Protein AF-A0A1Y5T5H8-F1 (afdb_monomer_lite)

Secondary structure (DSSP, 8-state):
---------PPPP-SHHHHHHHHHHHHHHHHHHHHTSEEEEE-HHHHTSTT-TT--HHHHHHHHHHHHHHHHHHHHHTT---HHHHHHHHHHHHHHHHHHHHHHHHHHHHHHHH-HHHHHHHHHTT-EEEEETTEEEETTTS-HHHHHHHHH--

Sequence (154 aa):
MGYNADNRTGSGPDRDGESGGDDVLYARLKAAIENGDASLTFRAGPLMTPGSPVFAWADAALMAAVAIGLALAPAALGRAYDDATLIGLALVLFVWSRWLWRRARIRATAAALGGLAAFVALWRRGGIGLRCGTATSLAPFQDWRHFVRQQLLP

Organism: NCBI:txid745714

Radius of gyration: 24.35 Å; chains: 1; bounding box: 91×31×61 Å

Foldseek 3Di:
DDDDPPDPPDDDDDPPVVVVLLQVLLVLVLVCCVVVQKDKDFDPVLLQDPPHQLHDVVLVVVVVVVVVVVVCVCVVVDPPPDVVVVVVVVVVVVVSVVVSVVSSVVSLVCQCNVGSVSVVVCQQSQGIWMDGPPDIGTGDVDDVSVVSCVRRP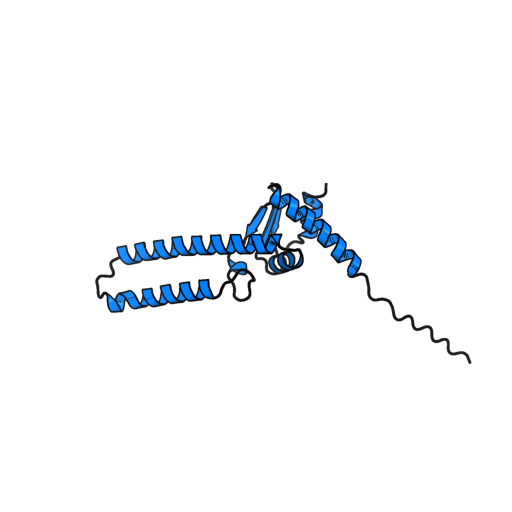D

Structure (mmCIF, N/CA/C/O backbone):
da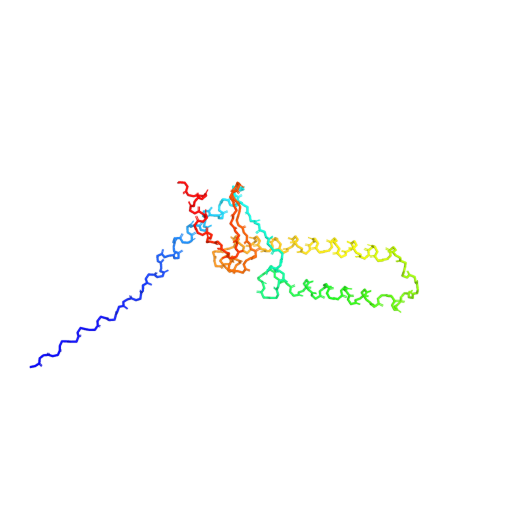ta_AF-A0A1Y5T5H8-F1
#
_entry.id   AF-A0A1Y5T5H8-F1
#
loop_
_atom_site.group_PDB
_atom_site.id
_atom_site.type_symbol
_atom_site.label_atom_id
_atom_site.label_alt_id
_atom_site.label_comp_id
_atom_site.label_asym_id
_atom_site.label_entity_id
_atom_site.label_seq_id
_atom_site.pdbx_PDB_ins_code
_atom_site.Cartn_x
_atom_site.Cartn_y
_atom_site.Cartn_z
_atom_site.occupancy
_atom_site.B_iso_or_equiv
_atom_site.auth_seq_id
_atom_site.auth_comp_id
_atom_site.auth_asym_id
_atom_site.auth_atom_id
_atom_site.pdbx_PDB_model_num
ATOM 1 N N . MET A 1 1 ? -64.792 -21.433 17.560 1.00 47.09 1 MET A N 1
ATOM 2 C CA . MET A 1 1 ? -63.454 -21.851 17.091 1.00 47.09 1 MET A CA 1
ATOM 3 C C . MET A 1 1 ? -62.661 -20.592 16.797 1.00 47.09 1 MET A C 1
ATOM 5 O O . MET A 1 1 ? -62.928 -19.942 15.798 1.00 47.09 1 MET A O 1
ATOM 9 N N . GLY A 1 2 ? -61.808 -20.178 17.734 1.00 45.69 2 GLY A N 1
ATOM 10 C CA . GLY A 1 2 ? -60.965 -18.993 17.589 1.00 45.69 2 GLY A CA 1
ATOM 11 C C . GLY A 1 2 ? -59.641 -19.373 16.937 1.00 45.69 2 GLY A C 1
ATOM 12 O O . GLY A 1 2 ? -58.972 -20.284 17.417 1.00 45.69 2 GLY A O 1
ATOM 13 N N . TYR A 1 3 ? -59.282 -18.686 15.856 1.00 39.91 3 TYR A N 1
ATOM 14 C CA . TYR A 1 3 ? -57.937 -18.727 15.295 1.00 39.91 3 TYR A CA 1
ATOM 15 C C . TYR A 1 3 ? -57.206 -17.466 15.746 1.00 39.91 3 TYR A C 1
ATOM 17 O O . TYR A 1 3 ? -57.482 -16.364 15.280 1.00 39.91 3 TYR A O 1
ATOM 25 N N . ASN A 1 4 ? -56.321 -17.658 16.719 1.00 53.41 4 ASN A N 1
ATOM 26 C CA . ASN A 1 4 ? -55.386 -16.661 17.204 1.00 53.41 4 ASN A CA 1
ATOM 27 C C . ASN A 1 4 ? -54.211 -16.619 16.214 1.00 53.41 4 ASN A C 1
ATOM 29 O O . ASN A 1 4 ? -53.495 -17.610 16.076 1.00 53.41 4 ASN A O 1
ATOM 33 N N . ALA A 1 5 ? -54.053 -15.516 15.483 1.00 50.69 5 ALA A N 1
ATOM 34 C CA . ALA A 1 5 ? -52.944 -15.302 14.558 1.00 50.69 5 ALA A CA 1
ATOM 35 C C . ALA A 1 5 ? -51.933 -14.338 15.190 1.00 50.69 5 ALA A C 1
ATOM 37 O O . ALA A 1 5 ? -51.779 -13.199 14.762 1.00 50.69 5 ALA A O 1
ATOM 38 N N . ASP A 1 6 ? -51.241 -14.820 16.221 1.00 56.59 6 ASP A N 1
ATOM 39 C CA . ASP A 1 6 ? -49.961 -14.259 16.635 1.00 56.59 6 ASP A CA 1
ATOM 40 C C . ASP A 1 6 ? -48.914 -14.710 15.616 1.00 56.59 6 ASP A C 1
ATOM 42 O O . ASP A 1 6 ? -48.431 -15.841 15.666 1.00 56.59 6 ASP A O 1
ATOM 46 N N . ASN A 1 7 ? -48.551 -13.833 14.681 1.00 49.03 7 ASN A N 1
ATOM 47 C CA . ASN A 1 7 ? -47.346 -14.027 13.886 1.00 49.03 7 ASN A CA 1
ATOM 48 C C . ASN A 1 7 ? -46.404 -12.850 14.126 1.00 49.03 7 ASN A C 1
ATOM 50 O O . ASN A 1 7 ? -46.437 -11.823 13.451 1.00 49.03 7 ASN A O 1
ATOM 54 N N . ARG A 1 8 ? -45.571 -13.028 15.156 1.00 49.19 8 ARG A N 1
ATOM 55 C CA . ARG A 1 8 ? -44.373 -12.236 15.421 1.00 49.19 8 ARG A CA 1
ATOM 56 C C . ARG A 1 8 ? -43.425 -12.391 14.234 1.00 49.19 8 ARG A C 1
ATOM 58 O O . ARG A 1 8 ? -42.608 -13.307 14.200 1.00 49.19 8 ARG A O 1
ATOM 65 N N . THR A 1 9 ? -43.494 -11.485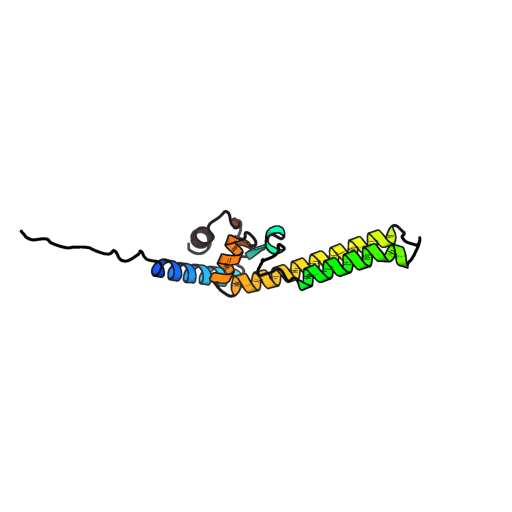 13.269 1.00 49.78 9 THR A N 1
ATOM 66 C CA . THR A 1 9 ? -42.355 -11.229 12.386 1.00 49.78 9 THR A CA 1
ATOM 67 C C . THR A 1 9 ? -41.284 -10.550 13.222 1.00 49.78 9 THR A C 1
ATOM 69 O O . THR A 1 9 ? -41.384 -9.369 13.549 1.00 49.78 9 THR A O 1
ATOM 72 N N . GLY A 1 10 ? -40.308 -11.355 13.638 1.00 40.06 10 GLY A N 1
ATOM 73 C CA . GLY A 1 10 ? -39.137 -10.916 14.370 1.00 40.06 10 GLY A CA 1
ATOM 74 C C . GLY A 1 10 ? -38.413 -9.795 13.635 1.00 40.06 10 GLY A C 1
ATOM 75 O O . GLY A 1 10 ? -38.080 -9.913 12.455 1.00 40.06 10 GLY A O 1
ATOM 76 N N . SER A 1 11 ? -38.165 -8.719 14.375 1.00 44.00 11 SER A N 1
ATOM 77 C CA . SER A 1 11 ? -37.129 -7.741 14.086 1.00 44.00 11 SER A CA 1
ATOM 78 C C . SER A 1 11 ? -35.823 -8.477 13.789 1.00 44.00 11 SER A C 1
ATOM 80 O O . SER A 1 11 ? -35.345 -9.263 14.610 1.00 44.00 11 SER A O 1
ATOM 82 N N . GLY A 1 12 ? -35.271 -8.252 12.597 1.00 41.19 12 GLY A N 1
ATOM 83 C CA . GLY A 1 12 ? -33.927 -8.706 12.257 1.00 41.19 12 GLY A CA 1
ATOM 84 C C . GLY A 1 12 ? -32.908 -8.152 13.264 1.00 41.19 12 GLY A C 1
ATOM 85 O O . GLY A 1 12 ? -33.100 -7.045 13.768 1.00 41.19 12 GLY A O 1
ATOM 86 N N . PRO A 1 13 ? -31.856 -8.916 13.591 1.00 45.72 13 PRO A N 1
ATOM 87 C CA . PRO A 1 13 ? -30.953 -8.582 14.682 1.00 45.72 13 PRO A CA 1
ATOM 88 C C . PRO A 1 13 ? -30.046 -7.396 14.328 1.00 45.72 13 PRO A C 1
ATOM 90 O O . PRO A 1 13 ? -29.464 -7.357 13.242 1.00 45.72 13 PRO A O 1
ATOM 93 N N . ASP A 1 14 ? -29.944 -6.461 15.275 1.00 48.41 14 ASP A N 1
ATOM 94 C CA . ASP A 1 14 ? -28.794 -5.607 15.609 1.00 48.41 14 ASP A CA 1
ATOM 95 C C . ASP A 1 14 ? -27.626 -5.585 14.603 1.00 48.41 14 ASP A C 1
ATOM 97 O O . ASP A 1 14 ? -26.605 -6.240 14.799 1.00 48.41 14 ASP A O 1
ATOM 101 N N . ARG A 1 15 ? -27.718 -4.770 13.546 1.00 51.22 15 ARG A N 1
ATOM 102 C CA . ARG A 1 15 ? -26.532 -4.343 12.768 1.0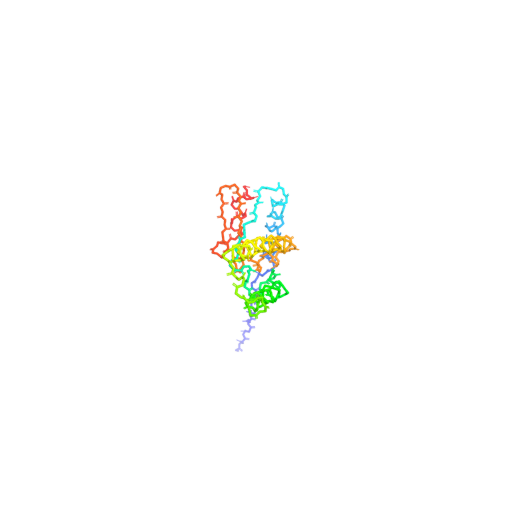0 51.22 15 ARG A CA 1
ATOM 103 C C . ARG A 1 15 ? -26.025 -2.955 13.153 1.00 51.22 15 ARG A C 1
ATOM 105 O O . ARG A 1 15 ? -24.882 -2.615 12.855 1.00 51.22 15 ARG A O 1
ATOM 112 N N . ASP A 1 16 ? -26.839 -2.190 13.870 1.00 49.00 16 ASP A N 1
ATOM 113 C CA . ASP A 1 16 ? -26.555 -0.785 14.157 1.00 49.00 16 ASP A CA 1
ATOM 114 C C . ASP A 1 16 ? -25.668 -0.627 15.407 1.00 49.00 16 ASP A C 1
ATOM 116 O O . ASP A 1 16 ? -24.844 0.285 15.479 1.00 49.00 16 ASP A O 1
ATOM 120 N N . GLY A 1 17 ? -25.745 -1.569 16.358 1.00 51.56 17 GLY A N 1
ATOM 121 C CA . GLY A 1 17 ? -24.898 -1.587 17.558 1.00 51.56 17 GLY A CA 1
ATOM 122 C C . GLY A 1 17 ? -23.439 -1.994 17.304 1.00 51.56 17 GLY A C 1
ATOM 123 O O . GLY A 1 17 ? -22.538 -1.541 18.010 1.00 51.56 17 GLY A O 1
ATOM 124 N N . GLU A 1 18 ? -23.179 -2.810 16.278 1.00 58.16 18 GLU A N 1
ATOM 125 C CA . GLU A 1 18 ? -21.830 -3.300 15.955 1.00 58.16 18 GLU A CA 1
ATOM 126 C C . GLU A 1 18 ? -21.025 -2.261 15.153 1.00 58.16 18 GLU A C 1
ATOM 128 O O . GLU A 1 18 ? -19.838 -2.060 15.413 1.00 58.16 18 GLU A O 1
ATOM 133 N N . SER A 1 19 ? -21.688 -1.520 14.253 1.00 62.03 19 SER A N 1
ATOM 134 C CA . SER A 1 19 ? -21.049 -0.454 13.466 1.00 62.03 19 SER A CA 1
ATOM 135 C C . SER A 1 19 ? -20.546 0.692 14.349 1.00 62.03 19 SER A C 1
ATOM 137 O O . SER A 1 19 ? -19.410 1.130 14.189 1.00 62.03 19 SER A O 1
ATOM 139 N N . GLY A 1 20 ? -21.339 1.128 15.336 1.00 73.56 20 GLY A N 1
ATOM 140 C CA . GLY A 1 20 ? -20.923 2.191 16.259 1.00 73.56 20 GLY A CA 1
ATOM 141 C C . GLY A 1 20 ? -19.729 1.796 17.138 1.00 73.56 20 GLY A C 1
ATOM 142 O O . GLY A 1 20 ? -18.856 2.619 17.416 1.00 73.56 20 GLY A O 1
ATOM 143 N N . GLY A 1 21 ? -19.646 0.524 17.540 1.00 82.19 21 GLY A N 1
ATOM 144 C CA . GLY A 1 21 ? -18.491 -0.008 18.268 1.00 82.19 21 GLY A CA 1
ATOM 145 C C . GLY A 1 21 ? -17.229 -0.065 17.406 1.00 82.19 21 GLY A C 1
ATOM 146 O O . GLY A 1 21 ? -16.143 0.296 17.866 1.00 82.19 21 GLY A O 1
ATOM 147 N N . ASP A 1 22 ? -17.371 -0.467 16.145 1.00 85.50 22 ASP A N 1
ATOM 148 C CA . ASP A 1 22 ? -16.266 -0.529 15.188 1.00 85.50 22 ASP A CA 1
ATOM 149 C C . ASP A 1 22 ? -15.718 0.850 14.828 1.00 85.50 22 ASP A C 1
ATOM 151 O O . ASP A 1 22 ? -14.501 1.006 14.717 1.00 85.50 22 ASP A O 1
ATOM 155 N N . ASP A 1 23 ? -16.584 1.856 14.708 1.00 86.19 23 ASP A N 1
ATOM 156 C CA . ASP A 1 23 ? -16.177 3.239 14.460 1.00 86.19 23 ASP A CA 1
ATOM 157 C C . ASP A 1 23 ? -15.321 3.786 15.610 1.00 86.19 23 ASP A C 1
ATOM 159 O O . ASP A 1 23 ? -14.293 4.425 15.372 1.00 86.19 23 ASP A O 1
ATOM 163 N N . VAL A 1 24 ? -15.673 3.474 16.864 1.00 87.69 24 VAL A N 1
ATOM 164 C CA . VAL A 1 24 ? -14.876 3.864 18.041 1.00 87.69 24 VAL A CA 1
ATOM 165 C C . VAL A 1 24 ? -13.537 3.127 18.074 1.00 87.69 24 VAL A C 1
ATOM 167 O O . VAL A 1 24 ? -12.500 3.747 18.326 1.00 87.69 24 VAL A O 1
ATOM 170 N N . LEU A 1 25 ? -13.523 1.815 17.808 1.00 88.88 25 LEU A N 1
ATOM 171 C CA . LEU A 1 25 ? -12.282 1.032 17.741 1.00 88.88 25 LEU A CA 1
ATOM 172 C C . LEU A 1 25 ? -11.360 1.553 16.635 1.00 88.88 25 LEU A C 1
ATOM 174 O O . LEU A 1 25 ? -10.156 1.698 16.848 1.00 88.88 25 LEU A O 1
ATOM 178 N N . TYR A 1 26 ? -11.922 1.878 15.474 1.00 89.94 26 TYR A N 1
ATOM 179 C CA . TYR A 1 26 ? -11.183 2.446 14.357 1.00 89.94 26 TYR A CA 1
ATOM 180 C C . TYR A 1 26 ? -10.667 3.854 14.658 1.00 89.94 26 TYR A C 1
ATOM 182 O O . TYR A 1 26 ? -9.509 4.139 14.364 1.00 89.94 26 TYR A O 1
ATOM 190 N N . ALA A 1 27 ? -11.460 4.718 15.295 1.00 88.69 27 ALA A N 1
ATOM 191 C CA . ALA A 1 27 ? -11.009 6.046 15.706 1.00 88.69 27 ALA A CA 1
ATOM 192 C C . ALA A 1 27 ? -9.817 5.966 16.675 1.00 88.69 27 ALA A C 1
ATOM 194 O O . ALA A 1 27 ? -8.840 6.698 16.516 1.00 88.69 27 ALA A O 1
ATOM 195 N N . ARG A 1 28 ? -9.850 5.028 17.632 1.00 86.19 28 ARG A N 1
ATOM 196 C CA . ARG A 1 28 ? -8.727 4.780 18.553 1.00 86.19 28 ARG A CA 1
ATOM 197 C C . ARG A 1 28 ? -7.499 4.236 17.839 1.00 86.19 28 ARG A C 1
ATOM 199 O O . ARG A 1 28 ? -6.394 4.707 18.080 1.00 86.19 28 ARG A O 1
ATOM 206 N N . LEU A 1 29 ? -7.689 3.273 16.941 1.00 88.88 29 LEU A N 1
ATOM 207 C CA . LEU A 1 29 ? -6.613 2.738 16.113 1.00 88.88 29 LEU A CA 1
ATOM 208 C C . LEU A 1 29 ? -5.960 3.833 15.266 1.00 88.88 29 LEU A C 1
ATOM 210 O O . LEU A 1 29 ? -4.737 3.914 15.197 1.00 88.88 29 LEU A O 1
ATOM 214 N N . LYS A 1 30 ? -6.773 4.688 14.643 1.00 90.06 30 LYS A N 1
ATOM 215 C CA . LYS A 1 30 ? -6.314 5.827 13.854 1.00 90.06 30 LYS A CA 1
ATOM 216 C C . LYS A 1 30 ? -5.477 6.780 14.703 1.00 90.06 30 LYS A C 1
ATOM 218 O O . LYS A 1 30 ? -4.355 7.080 14.311 1.00 90.06 30 LYS A O 1
ATOM 223 N N . ALA A 1 31 ? -5.973 7.174 15.876 1.00 87.31 31 ALA A N 1
ATOM 224 C CA . ALA A 1 31 ? -5.232 8.027 16.801 1.00 87.31 31 ALA A CA 1
ATOM 225 C C . ALA A 1 31 ? -3.904 7.383 17.240 1.00 87.31 31 ALA A C 1
ATOM 227 O O . ALA A 1 31 ? -2.871 8.043 17.228 1.00 87.31 31 ALA A O 1
ATOM 228 N N . ALA A 1 32 ? -3.895 6.080 17.543 1.00 85.81 32 ALA A N 1
ATOM 229 C CA . ALA A 1 32 ? -2.674 5.351 17.893 1.00 85.81 32 ALA A CA 1
ATOM 230 C C . ALA A 1 32 ? -1.657 5.302 16.738 1.00 85.81 32 ALA A C 1
ATOM 232 O O . ALA A 1 32 ? -0.452 5.357 16.970 1.00 85.81 32 ALA A O 1
ATOM 233 N N . ILE A 1 33 ? -2.116 5.215 15.485 1.00 87.94 33 ILE A N 1
ATOM 234 C CA . ILE A 1 33 ? -1.233 5.269 14.311 1.00 87.94 33 ILE A CA 1
ATOM 235 C C . ILE A 1 33 ? -0.678 6.682 14.103 1.00 87.94 33 ILE A C 1
ATOM 237 O O . ILE A 1 33 ? 0.502 6.834 13.792 1.00 87.94 33 ILE A O 1
ATOM 241 N N . GLU A 1 34 ? -1.507 7.710 14.278 1.00 87.25 34 GLU A N 1
ATOM 242 C CA . GLU A 1 34 ? -1.104 9.116 14.147 1.00 87.25 34 GLU A CA 1
ATOM 243 C C . GLU A 1 34 ? -0.120 9.542 15.250 1.00 87.25 34 GLU A C 1
ATOM 245 O O . GLU A 1 34 ? 0.830 10.270 14.964 1.00 87.25 34 GLU A O 1
ATOM 250 N N . ASN A 1 35 ? -0.282 9.021 16.470 1.00 86.06 35 ASN A N 1
ATOM 251 C CA . ASN A 1 35 ? 0.622 9.252 17.603 1.00 86.06 35 ASN A CA 1
ATOM 252 C C . ASN A 1 35 ? 1.915 8.416 17.544 1.00 86.06 35 ASN A C 1
ATOM 254 O O . ASN A 1 35 ? 2.855 8.684 18.288 1.00 86.06 35 ASN A O 1
ATOM 258 N N . GLY A 1 36 ? 1.989 7.418 16.655 1.00 83.62 36 GLY A N 1
ATOM 259 C CA . GLY A 1 36 ? 3.155 6.544 16.488 1.00 83.62 36 GLY A CA 1
ATOM 260 C C . GLY A 1 36 ? 3.200 5.319 17.411 1.00 83.62 36 GLY A C 1
ATOM 261 O O . GLY A 1 36 ? 4.143 4.532 17.316 1.00 83.62 36 GLY A O 1
ATOM 262 N N . ASP A 1 37 ? 2.178 5.112 18.244 1.00 84.19 37 ASP A N 1
ATOM 263 C CA . ASP A 1 37 ? 2.044 3.952 19.138 1.00 84.19 37 ASP A CA 1
ATOM 264 C C . ASP A 1 37 ? 1.757 2.656 18.358 1.00 84.19 37 ASP A C 1
ATOM 266 O O . ASP A 1 37 ? 2.211 1.565 18.715 1.00 84.19 37 ASP A O 1
ATOM 270 N N . ALA A 1 38 ? 1.039 2.781 17.239 1.00 85.19 38 ALA A N 1
ATOM 271 C CA . ALA A 1 38 ? 0.759 1.700 16.306 1.00 85.19 38 ALA A CA 1
ATOM 272 C C . ALA A 1 38 ? 1.330 2.000 14.912 1.00 85.19 38 ALA A C 1
ATOM 274 O O . ALA A 1 38 ? 1.425 3.138 14.465 1.00 85.19 38 ALA A O 1
ATOM 275 N N . SER A 1 39 ? 1.703 0.956 14.174 1.00 85.81 39 SER A N 1
ATOM 276 C CA . SER A 1 39 ? 2.228 1.076 12.812 1.00 85.81 39 SER A CA 1
ATOM 277 C C . SER A 1 39 ? 1.529 0.124 11.851 1.00 85.81 39 SER A C 1
ATOM 279 O O . SER A 1 39 ? 1.230 -1.026 12.182 1.00 85.81 39 SER A O 1
ATOM 281 N N . LEU A 1 40 ? 1.294 0.607 10.628 1.00 84.94 40 LEU A N 1
ATOM 282 C CA . LEU A 1 40 ? 0.776 -0.198 9.529 1.00 84.94 40 LEU A CA 1
ATOM 283 C C . LEU A 1 40 ? 1.927 -0.916 8.817 1.00 84.94 40 LEU A C 1
ATOM 285 O O . LEU A 1 40 ? 2.867 -0.307 8.294 1.00 84.94 40 LEU A O 1
ATOM 289 N N . THR A 1 41 ? 1.829 -2.236 8.773 1.00 83.25 41 THR A N 1
ATOM 290 C CA . THR A 1 41 ? 2.657 -3.093 7.927 1.00 83.25 41 THR A CA 1
ATOM 291 C C . THR A 1 41 ? 1.917 -3.369 6.623 1.00 83.25 41 THR A C 1
ATOM 293 O O . THR A 1 41 ? 0.692 -3.437 6.591 1.00 83.25 41 THR A O 1
ATOM 296 N N . PHE A 1 42 ? 2.653 -3.488 5.519 1.00 81.44 42 PHE A N 1
ATOM 297 C CA . PHE A 1 42 ? 2.077 -3.628 4.181 1.00 81.44 42 PHE A CA 1
ATOM 298 C C . PHE A 1 42 ? 2.651 -4.864 3.501 1.00 81.44 42 PHE A C 1
ATOM 300 O O . PHE A 1 42 ? 3.870 -5.056 3.500 1.00 81.44 42 PHE A O 1
ATOM 307 N N . ARG A 1 43 ? 1.793 -5.681 2.883 1.00 73.25 43 ARG A N 1
ATOM 308 C CA . ARG A 1 43 ? 2.211 -6.860 2.111 1.00 73.25 43 ARG A CA 1
ATOM 309 C C . ARG A 1 43 ? 2.090 -6.562 0.620 1.00 73.25 43 ARG A C 1
ATOM 311 O O . ARG A 1 43 ? 1.000 -6.317 0.115 1.00 73.25 43 ARG A O 1
ATOM 318 N N . ALA A 1 44 ? 3.223 -6.580 -0.085 1.00 64.06 44 ALA A N 1
ATOM 319 C CA . ALA A 1 44 ? 3.306 -6.158 -1.487 1.00 64.06 44 ALA A CA 1
ATOM 320 C C . ALA A 1 44 ? 2.412 -6.985 -2.428 1.00 64.06 44 ALA A C 1
ATOM 322 O O . ALA A 1 44 ? 1.752 -6.408 -3.286 1.00 64.06 44 ALA A O 1
ATOM 323 N N . GLY A 1 45 ? 2.354 -8.308 -2.233 1.00 67.81 45 GLY A N 1
ATOM 324 C CA . GLY A 1 45 ? 1.607 -9.219 -3.108 1.00 67.81 45 GLY A CA 1
ATOM 325 C C . GLY A 1 45 ? 0.128 -8.836 -3.253 1.00 67.81 45 GLY A C 1
ATOM 326 O O . GLY A 1 45 ? -0.286 -8.456 -4.345 1.00 67.81 45 GLY A O 1
ATOM 327 N N . PRO A 1 46 ? -0.669 -8.840 -2.169 1.00 62.28 46 PRO A N 1
ATOM 328 C CA . PRO A 1 46 ? -2.096 -8.518 -2.250 1.00 62.28 46 PRO A CA 1
ATOM 329 C C . PRO A 1 46 ? -2.385 -7.073 -2.682 1.00 62.28 46 PRO A C 1
ATOM 331 O O . PRO A 1 46 ? -3.414 -6.812 -3.307 1.00 62.28 46 PRO A O 1
ATOM 334 N N . LEU A 1 47 ? -1.478 -6.135 -2.378 1.00 61.84 47 LEU A N 1
ATOM 335 C CA . LEU A 1 47 ? -1.627 -4.711 -2.698 1.00 61.84 47 LEU A CA 1
ATOM 336 C C . LEU A 1 47 ? -1.423 -4.389 -4.184 1.00 61.84 47 LEU A C 1
ATOM 338 O O . LEU A 1 47 ? -2.027 -3.430 -4.664 1.00 61.84 47 LEU A O 1
ATOM 342 N N . MET A 1 48 ? -0.600 -5.165 -4.897 1.00 62.41 48 MET A N 1
ATOM 343 C CA . MET A 1 48 ? -0.254 -4.935 -6.309 1.00 62.41 48 MET A CA 1
ATOM 344 C C . MET A 1 48 ? -1.055 -5.798 -7.296 1.00 62.41 48 MET A C 1
ATOM 346 O O . MET A 1 48 ? -0.736 -5.833 -8.481 1.00 62.41 48 MET A O 1
ATOM 350 N N . THR A 1 49 ? -2.109 -6.476 -6.837 1.00 66.31 49 THR A N 1
ATOM 351 C CA . THR A 1 49 ? -3.012 -7.234 -7.718 1.00 66.31 49 THR A CA 1
ATOM 352 C C . THR A 1 49 ? -4.119 -6.354 -8.315 1.00 66.31 49 THR A C 1
ATOM 354 O O . THR A 1 49 ? -4.594 -5.429 -7.639 1.00 66.31 49 THR A O 1
ATOM 357 N N . PRO A 1 50 ? -4.585 -6.656 -9.545 1.00 55.44 50 PRO A N 1
ATOM 358 C CA . PRO A 1 50 ? -5.724 -5.979 -10.159 1.00 55.44 50 PRO A CA 1
ATOM 359 C C . PRO A 1 50 ? -6.947 -5.941 -9.231 1.00 55.44 50 PRO A C 1
ATOM 361 O O . PRO A 1 50 ? -7.278 -6.914 -8.549 1.00 55.44 50 PRO A O 1
ATOM 364 N N . GLY A 1 51 ? -7.605 -4.783 -9.166 1.00 58.69 51 GLY A N 1
ATOM 365 C CA . GLY A 1 51 ? -8.761 -4.534 -8.300 1.00 58.69 51 GLY A CA 1
ATOM 366 C C . GLY A 1 51 ? -8.421 -4.052 -6.887 1.00 58.69 51 GLY A C 1
ATOM 367 O O . GLY A 1 51 ? -9.340 -3.845 -6.100 1.00 58.69 51 GLY A O 1
ATOM 368 N N . SER A 1 52 ? -7.140 -3.908 -6.524 1.00 52.12 52 SER A N 1
ATOM 369 C CA . SER A 1 52 ? -6.730 -3.308 -5.245 1.00 52.12 52 SER A CA 1
ATOM 370 C C . SER A 1 52 ? -7.005 -1.805 -5.284 1.00 52.12 52 SER A C 1
ATOM 372 O O . SER A 1 52 ? -6.682 -1.181 -6.292 1.00 52.12 52 SER A O 1
ATOM 374 N N . PRO A 1 53 ? -7.527 -1.186 -4.206 1.00 59.06 53 PRO A N 1
ATOM 375 C CA . PRO A 1 53 ? -7.743 0.268 -4.159 1.00 59.06 53 PRO A CA 1
ATOM 376 C C . PRO A 1 53 ? -6.436 1.070 -4.303 1.00 59.06 53 PRO A C 1
ATOM 378 O O . PRO A 1 53 ? -6.449 2.279 -4.503 1.00 59.06 53 PRO A O 1
ATOM 381 N N . VAL A 1 54 ? -5.294 0.388 -4.204 1.00 61.34 54 VAL A N 1
ATOM 382 C CA . VAL A 1 54 ? -3.944 0.945 -4.304 1.00 61.34 54 VAL A CA 1
ATOM 383 C C . VAL A 1 54 ? -3.335 0.719 -5.698 1.00 61.34 54 VAL A C 1
ATOM 385 O O . VAL A 1 54 ? -2.372 1.395 -6.075 1.00 61.34 54 VAL A O 1
ATOM 388 N N . PHE A 1 55 ? -3.897 -0.212 -6.478 1.00 66.62 55 PHE A N 1
ATOM 389 C CA . PHE A 1 55 ? -3.420 -0.566 -7.809 1.00 66.62 55 PHE A CA 1
ATOM 390 C C . PHE A 1 55 ? -3.842 0.498 -8.821 1.00 66.62 55 PHE A C 1
ATOM 392 O O . PHE A 1 55 ? -5.018 0.628 -9.155 1.00 66.62 55 PHE A O 1
ATOM 399 N N . ALA A 1 56 ? -2.870 1.248 -9.337 1.00 69.69 56 ALA A N 1
ATOM 400 C CA . ALA A 1 56 ? -3.096 2.124 -10.473 1.00 69.69 56 ALA A CA 1
ATOM 401 C C . ALA A 1 56 ? -2.683 1.400 -11.752 1.00 69.69 56 ALA A C 1
ATOM 403 O O . ALA A 1 56 ? -1.506 1.113 -11.963 1.00 69.69 56 ALA A O 1
ATOM 404 N N . TRP A 1 57 ? -3.653 1.171 -12.635 1.00 69.12 57 TRP A N 1
ATOM 405 C CA . TRP A 1 57 ? -3.407 0.629 -13.973 1.00 69.12 57 TRP A CA 1
ATOM 406 C C . TRP A 1 57 ? -2.370 1.435 -14.757 1.00 69.12 57 TRP A C 1
ATOM 408 O O . TRP A 1 57 ? -1.602 0.852 -15.512 1.00 69.12 57 TRP A O 1
ATOM 418 N N . ALA A 1 58 ? -2.288 2.748 -14.529 1.00 68.88 58 ALA A N 1
ATOM 419 C CA . ALA A 1 58 ? -1.260 3.601 -15.117 1.00 68.88 58 ALA A CA 1
ATOM 420 C C . ALA A 1 58 ? 0.165 3.179 -14.712 1.00 68.88 58 ALA A C 1
ATOM 422 O O . ALA A 1 58 ? 1.056 3.156 -15.555 1.00 68.88 58 ALA A O 1
ATOM 423 N N . ASP A 1 59 ? 0.375 2.788 -13.451 1.00 68.44 59 ASP A N 1
ATOM 424 C CA . ASP A 1 59 ? 1.684 2.338 -12.964 1.00 68.44 59 ASP A CA 1
ATOM 425 C C . ASP A 1 59 ? 2.060 0.976 -13.594 1.00 68.44 59 ASP A C 1
ATOM 427 O O . ASP A 1 59 ? 3.216 0.751 -13.956 1.00 68.44 59 ASP A O 1
ATOM 431 N N . ALA A 1 60 ? 1.077 0.088 -13.793 1.00 68.69 60 ALA A N 1
ATOM 432 C CA . ALA A 1 60 ? 1.269 -1.204 -14.458 1.00 68.69 60 ALA A CA 1
ATOM 433 C C . ALA A 1 60 ? 1.499 -1.068 -15.975 1.00 68.69 60 ALA A C 1
ATOM 435 O O . ALA A 1 60 ? 2.396 -1.706 -16.523 1.00 68.69 60 ALA A O 1
ATOM 436 N N . ALA A 1 61 ? 0.734 -0.206 -16.650 1.00 72.25 61 ALA A N 1
ATOM 437 C CA . ALA A 1 61 ? 0.890 0.085 -18.073 1.00 72.25 61 ALA A CA 1
ATOM 438 C C . ALA A 1 61 ? 2.252 0.724 -18.367 1.00 72.25 61 ALA A C 1
ATOM 440 O O . ALA A 1 61 ? 2.886 0.387 -19.360 1.00 72.25 61 ALA A O 1
ATOM 441 N N . LEU A 1 62 ? 2.738 1.587 -17.472 1.00 74.88 62 LEU A N 1
ATOM 442 C CA . LEU A 1 62 ? 4.065 2.183 -17.574 1.00 74.88 62 LEU A CA 1
ATOM 443 C C . LEU A 1 62 ? 5.174 1.135 -17.417 1.00 74.88 62 LEU A C 1
ATOM 445 O O . LEU A 1 62 ? 6.122 1.138 -18.196 1.00 74.88 62 LEU A O 1
ATOM 449 N N . MET A 1 63 ? 5.036 0.195 -16.473 1.00 71.50 63 MET A N 1
ATOM 450 C CA . MET A 1 63 ? 5.972 -0.933 -16.347 1.00 71.50 63 MET A CA 1
ATOM 451 C C . MET A 1 63 ? 5.984 -1.806 -17.602 1.00 71.50 63 MET A C 1
ATOM 453 O O . MET A 1 63 ? 7.057 -2.168 -18.077 1.00 71.50 63 MET A O 1
ATOM 457 N N . ALA A 1 64 ? 4.811 -2.105 -18.161 1.00 74.50 64 ALA A N 1
ATOM 458 C CA . ALA A 1 64 ? 4.703 -2.865 -19.400 1.00 74.50 64 ALA A CA 1
ATOM 459 C C . ALA A 1 64 ? 5.328 -2.109 -20.582 1.00 74.50 64 ALA A C 1
ATOM 461 O O . ALA A 1 64 ? 6.105 -2.691 -21.329 1.00 74.50 64 ALA A O 1
ATOM 462 N N . ALA A 1 65 ? 5.054 -0.810 -20.724 1.00 77.38 65 ALA A N 1
ATOM 463 C CA . ALA A 1 65 ? 5.611 0.020 -21.788 1.00 77.38 65 ALA A CA 1
ATOM 464 C C . ALA A 1 65 ? 7.139 0.117 -21.703 1.00 77.38 65 ALA A C 1
ATOM 466 O O . ALA A 1 65 ? 7.814 -0.023 -22.721 1.00 77.38 65 ALA A O 1
ATOM 467 N N . VAL A 1 66 ? 7.690 0.287 -20.495 1.00 75.25 66 VAL A N 1
ATOM 468 C CA . VAL A 1 66 ? 9.140 0.247 -20.273 1.00 75.25 66 VAL A CA 1
ATOM 469 C C . VAL A 1 66 ? 9.676 -1.128 -20.644 1.00 75.25 66 VAL A C 1
ATOM 471 O O . VAL A 1 66 ? 10.568 -1.193 -21.474 1.00 75.25 66 VAL A O 1
ATOM 474 N N . ALA A 1 67 ? 9.113 -2.219 -20.116 1.00 74.38 67 ALA A N 1
ATOM 475 C CA . ALA A 1 67 ? 9.578 -3.576 -20.406 1.00 74.38 67 ALA A CA 1
ATOM 476 C C . ALA A 1 67 ? 9.554 -3.905 -21.909 1.00 74.38 67 ALA A C 1
ATOM 478 O O . ALA A 1 67 ? 10.512 -4.476 -22.422 1.00 74.38 67 ALA A O 1
ATOM 479 N N . ILE A 1 68 ? 8.499 -3.503 -22.624 1.00 78.56 68 ILE A N 1
ATOM 480 C CA . ILE A 1 68 ? 8.374 -3.679 -24.076 1.00 78.56 68 ILE A CA 1
ATOM 481 C C . ILE A 1 68 ? 9.410 -2.828 -24.811 1.00 78.56 68 ILE A C 1
ATOM 483 O O . ILE A 1 68 ? 10.145 -3.354 -25.642 1.00 78.56 68 ILE A O 1
ATOM 487 N N . GLY A 1 69 ? 9.518 -1.534 -24.489 1.00 74.25 69 GLY A N 1
ATOM 488 C CA . GLY A 1 69 ? 10.523 -0.656 -25.093 1.00 74.25 69 GLY A CA 1
ATOM 489 C C . GLY A 1 69 ? 11.942 -1.187 -24.892 1.00 74.25 69 GLY A C 1
ATOM 490 O O . GLY A 1 69 ? 12.782 -1.092 -25.782 1.00 74.25 69 GLY A O 1
ATOM 491 N N . LEU A 1 70 ? 12.183 -1.835 -23.756 1.00 68.62 70 LEU A N 1
ATOM 492 C CA . LEU A 1 70 ? 13.475 -2.395 -23.398 1.00 68.62 70 LEU A CA 1
ATOM 493 C C . LEU A 1 70 ? 13.753 -3.777 -23.993 1.00 68.62 70 LEU A C 1
ATOM 495 O O . LEU A 1 70 ? 14.905 -4.078 -24.281 1.00 68.62 70 LEU A O 1
ATOM 499 N N . ALA A 1 71 ? 12.724 -4.590 -24.233 1.00 71.75 71 ALA A N 1
ATOM 500 C CA . ALA A 1 71 ? 12.843 -5.823 -25.011 1.00 71.75 71 ALA A CA 1
ATOM 501 C C . ALA A 1 71 ? 13.125 -5.541 -26.497 1.00 71.75 71 ALA A C 1
ATOM 503 O O . ALA A 1 71 ? 13.731 -6.363 -27.180 1.00 71.75 71 ALA A O 1
ATOM 504 N N . LEU A 1 72 ? 12.703 -4.372 -26.990 1.00 75.50 72 LEU A N 1
ATOM 505 C CA . LEU A 1 72 ? 12.894 -3.941 -28.376 1.00 75.50 72 LEU A CA 1
ATOM 506 C C . LEU A 1 72 ? 14.176 -3.122 -28.591 1.00 75.50 72 LEU A C 1
ATOM 508 O O . LEU A 1 72 ? 14.697 -3.085 -29.704 1.00 75.50 72 LEU A O 1
ATOM 512 N N . ALA A 1 73 ? 14.728 -2.514 -27.540 1.00 70.62 73 ALA A N 1
ATOM 513 C CA . ALA A 1 73 ? 15.979 -1.759 -27.599 1.00 70.62 73 ALA A CA 1
ATOM 514 C C . ALA A 1 73 ? 17.188 -2.534 -28.192 1.00 70.62 73 ALA A C 1
ATOM 516 O O . ALA A 1 73 ? 17.928 -1.926 -28.970 1.00 70.62 73 ALA A O 1
ATOM 517 N N . PRO A 1 74 ? 17.383 -3.854 -27.970 1.00 70.56 74 PRO A N 1
ATOM 518 C CA . PRO A 1 74 ? 18.451 -4.617 -28.625 1.00 70.56 74 PRO A CA 1
ATOM 519 C C . PRO A 1 74 ? 18.300 -4.704 -30.141 1.00 70.56 74 PRO A C 1
ATOM 521 O O . PRO A 1 74 ? 19.292 -4.659 -30.866 1.00 70.56 74 PRO A O 1
ATOM 524 N N . ALA A 1 75 ? 17.062 -4.784 -30.636 1.00 69.94 75 ALA A N 1
ATOM 525 C CA . ALA A 1 75 ? 16.796 -4.823 -32.071 1.00 69.94 75 ALA A CA 1
ATOM 526 C C . ALA A 1 75 ? 17.095 -3.474 -32.750 1.00 69.94 75 ALA A C 1
ATOM 528 O O . ALA A 1 75 ? 17.424 -3.448 -33.932 1.00 69.94 75 ALA A O 1
ATOM 529 N N . ALA A 1 76 ? 17.016 -2.367 -32.002 1.00 67.25 76 ALA A N 1
ATOM 530 C CA . ALA A 1 76 ? 17.272 -1.019 -32.503 1.00 67.25 76 ALA A CA 1
ATOM 531 C C . ALA A 1 76 ? 18.743 -0.573 -32.376 1.00 67.25 76 ALA A C 1
ATOM 533 O O . ALA A 1 76 ? 19.211 0.188 -33.219 1.00 67.25 76 ALA A O 1
ATOM 534 N N . LEU A 1 77 ? 19.478 -1.030 -31.351 1.00 65.06 77 LEU A N 1
ATOM 535 C CA . LEU A 1 77 ? 20.874 -0.629 -31.096 1.00 65.06 77 LEU A CA 1
ATOM 536 C C . LEU A 1 77 ? 21.933 -1.645 -31.576 1.00 65.06 77 LEU A C 1
ATOM 538 O O . LEU A 1 77 ? 23.128 -1.349 -31.543 1.00 65.06 77 LEU A O 1
ATOM 542 N N . GLY A 1 78 ? 21.529 -2.824 -32.057 1.00 67.94 78 GLY A N 1
ATOM 543 C CA . GLY A 1 78 ? 22.452 -3.841 -32.573 1.00 67.94 78 GLY A CA 1
ATOM 544 C C . GLY A 1 78 ? 23.265 -4.555 -31.479 1.00 67.94 78 GLY A C 1
ATOM 545 O O . GLY A 1 78 ? 22.857 -4.624 -30.323 1.00 67.94 78 GLY A O 1
ATOM 546 N N . ARG A 1 79 ? 24.430 -5.121 -31.843 1.00 59.31 79 ARG A N 1
ATOM 547 C CA . ARG A 1 79 ? 25.276 -5.980 -30.975 1.00 59.31 79 ARG A CA 1
ATOM 548 C C . ARG A 1 79 ? 25.948 -5.279 -29.780 1.00 59.31 79 ARG A C 1
ATOM 550 O O . ARG A 1 79 ? 26.671 -5.941 -29.051 1.00 59.31 79 ARG A O 1
ATOM 557 N N . ALA A 1 80 ? 25.698 -3.993 -29.536 1.00 58.50 80 ALA A N 1
ATOM 558 C CA . ALA A 1 80 ? 26.264 -3.243 -28.404 1.00 58.50 80 ALA A CA 1
ATOM 559 C C . ALA A 1 80 ? 25.572 -3.535 -27.049 1.00 58.50 80 ALA A C 1
ATOM 561 O O . ALA A 1 80 ? 25.642 -2.738 -26.112 1.00 58.50 80 ALA A O 1
ATOM 562 N N . TYR A 1 81 ? 24.867 -4.663 -26.942 1.00 64.56 81 TYR A N 1
ATOM 563 C CA . TYR A 1 81 ? 24.276 -5.142 -25.696 1.00 64.56 81 TYR A CA 1
ATOM 564 C C . TYR A 1 81 ? 25.340 -5.864 -24.864 1.00 64.56 81 TYR A C 1
ATOM 566 O O . TYR A 1 81 ? 25.376 -7.089 -24.802 1.00 64.56 81 TYR A O 1
ATOM 574 N N . ASP A 1 82 ? 26.216 -5.080 -24.243 1.00 70.38 82 ASP A N 1
ATOM 575 C CA . ASP A 1 82 ? 27.159 -5.584 -23.246 1.00 70.38 82 ASP A CA 1
ATOM 576 C C . ASP A 1 82 ? 26.463 -5.823 -21.898 1.00 70.38 82 ASP A C 1
ATOM 578 O O . ASP A 1 82 ? 25.427 -5.221 -21.586 1.00 70.38 82 ASP A O 1
ATOM 582 N N . ASP A 1 83 ? 27.075 -6.655 -21.051 1.00 73.81 83 ASP A N 1
ATOM 583 C CA . ASP A 1 83 ? 26.608 -6.964 -19.691 1.00 73.81 83 ASP A CA 1
ATOM 584 C C . ASP A 1 83 ? 26.339 -5.701 -18.851 1.00 73.81 83 ASP A C 1
ATOM 586 O O . ASP A 1 83 ? 25.432 -5.673 -18.017 1.00 73.81 83 ASP A O 1
ATOM 590 N N . ALA A 1 84 ? 27.064 -4.609 -19.118 1.00 72.38 84 ALA A N 1
ATOM 591 C CA . ALA A 1 84 ? 26.848 -3.307 -18.489 1.00 72.38 84 ALA A CA 1
ATOM 592 C C . ALA A 1 84 ? 25.433 -2.747 -18.735 1.00 72.38 84 ALA A C 1
ATOM 594 O O . ALA A 1 84 ? 24.836 -2.152 -17.835 1.00 72.38 84 ALA A O 1
ATOM 595 N N . THR A 1 85 ? 24.861 -2.979 -19.918 1.00 74.12 85 THR A N 1
ATOM 596 C CA . THR A 1 85 ? 23.505 -2.545 -20.282 1.00 74.12 85 THR A CA 1
ATOM 597 C C . THR A 1 85 ? 22.452 -3.341 -19.510 1.00 74.12 85 THR A C 1
ATOM 599 O O . THR A 1 85 ? 21.475 -2.769 -19.022 1.00 74.12 85 THR A O 1
ATOM 602 N N . LEU A 1 86 ? 22.673 -4.647 -19.320 1.00 74.69 86 LEU A N 1
ATOM 603 C CA . LEU A 1 86 ? 21.797 -5.511 -18.519 1.00 74.69 86 LEU A CA 1
ATOM 604 C C . LEU A 1 86 ? 21.863 -5.173 -17.023 1.00 74.69 86 LEU A C 1
ATOM 606 O O . LEU A 1 86 ? 20.833 -5.150 -16.347 1.00 74.69 86 LEU A O 1
ATOM 610 N N . ILE A 1 87 ? 23.051 -4.853 -16.507 1.00 80.19 87 ILE A N 1
ATOM 611 C CA . ILE A 1 87 ? 23.235 -4.425 -15.113 1.00 80.19 87 ILE A CA 1
ATOM 612 C C . ILE A 1 87 ? 22.584 -3.056 -14.877 1.00 80.19 87 ILE A C 1
ATOM 614 O O . ILE A 1 87 ? 21.836 -2.887 -13.909 1.00 80.19 87 ILE A O 1
ATOM 618 N N . GLY A 1 88 ? 22.815 -2.090 -15.772 1.00 79.31 88 GLY A N 1
ATOM 619 C CA . GLY A 1 88 ? 22.177 -0.774 -15.714 1.00 79.31 88 GLY A CA 1
ATOM 620 C C . GLY A 1 88 ? 20.652 -0.881 -15.754 1.00 79.31 88 GLY A C 1
ATOM 621 O O . GLY A 1 88 ? 19.956 -0.240 -14.966 1.00 79.31 88 GLY A O 1
ATOM 622 N N . LEU A 1 89 ? 20.129 -1.775 -16.591 1.00 74.62 89 LEU A N 1
ATOM 623 C CA . LEU A 1 89 ? 18.710 -2.098 -16.647 1.00 74.62 89 LEU A CA 1
ATOM 624 C C . LEU A 1 89 ? 18.179 -2.667 -15.325 1.00 74.62 89 LEU A C 1
ATOM 626 O O . LEU A 1 89 ? 17.167 -2.188 -14.809 1.00 74.62 89 LEU A O 1
ATOM 630 N N . ALA A 1 90 ? 18.840 -3.687 -14.776 1.00 78.25 90 ALA A N 1
ATOM 631 C CA . ALA A 1 90 ? 18.417 -4.309 -13.527 1.00 78.25 90 ALA A CA 1
ATOM 632 C C . ALA A 1 90 ? 18.359 -3.276 -12.390 1.00 78.25 90 ALA A C 1
ATOM 634 O O . ALA A 1 90 ? 17.407 -3.265 -11.608 1.00 78.25 90 ALA A O 1
ATOM 635 N N . LEU A 1 91 ? 19.319 -2.348 -12.354 1.00 81.88 91 LEU A N 1
ATOM 636 C CA . LEU A 1 91 ? 19.333 -1.217 -11.428 1.00 81.88 91 LEU A CA 1
ATOM 637 C C . LEU A 1 91 ? 18.150 -0.268 -11.636 1.00 81.88 91 LEU A C 1
ATOM 639 O O . LEU A 1 91 ? 17.488 0.088 -10.660 1.00 81.88 91 LEU A O 1
ATOM 643 N N . VAL A 1 92 ? 17.840 0.112 -12.879 1.00 79.50 92 VAL A N 1
ATOM 644 C CA . VAL A 1 92 ? 16.687 0.977 -13.180 1.00 79.50 92 VAL A CA 1
ATOM 645 C C . VAL A 1 92 ? 15.384 0.315 -12.732 1.00 79.50 92 VAL A C 1
ATOM 647 O O . VAL A 1 92 ? 14.610 0.934 -12.002 1.00 79.50 92 VAL A O 1
ATOM 650 N N . LEU A 1 93 ? 15.160 -0.956 -13.081 1.00 79.44 93 LEU A N 1
ATOM 651 C CA . LEU A 1 93 ? 13.970 -1.705 -12.656 1.00 79.44 93 LEU A CA 1
ATOM 652 C C . LEU A 1 93 ? 13.911 -1.872 -11.130 1.00 79.44 93 LEU A C 1
ATOM 654 O O . LEU A 1 93 ? 12.837 -1.774 -10.528 1.00 79.44 93 LEU A O 1
ATOM 658 N N . PHE A 1 94 ? 15.053 -2.068 -10.472 1.00 79.81 94 PHE A N 1
ATOM 659 C CA . PHE A 1 94 ? 15.127 -2.166 -9.018 1.00 79.81 94 PHE A CA 1
ATOM 660 C C . PHE A 1 94 ? 14.776 -0.841 -8.327 1.00 79.81 94 PHE A C 1
ATOM 662 O O . PHE A 1 94 ? 13.951 -0.814 -7.412 1.00 79.81 94 PHE A O 1
ATOM 669 N N . VAL A 1 95 ? 15.345 0.279 -8.774 1.00 81.62 95 VAL A N 1
ATOM 670 C CA . VAL A 1 95 ? 15.036 1.607 -8.219 1.00 81.62 95 VAL A CA 1
ATOM 671 C C . VAL A 1 95 ? 13.570 1.957 -8.470 1.00 81.62 95 VAL A C 1
ATOM 673 O O . VAL A 1 95 ? 12.873 2.420 -7.561 1.00 81.62 95 VAL A O 1
ATOM 676 N N . TRP A 1 96 ? 13.074 1.667 -9.671 1.00 78.12 96 TRP A N 1
ATOM 677 C CA . TRP A 1 96 ? 11.692 1.926 -10.049 1.00 78.12 96 T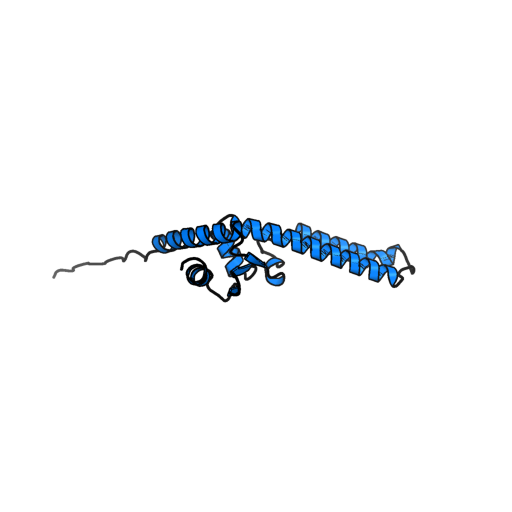RP A CA 1
ATOM 678 C C . TRP A 1 96 ? 10.702 1.096 -9.232 1.00 78.12 96 TRP A C 1
ATOM 680 O O . TRP A 1 96 ? 9.733 1.637 -8.696 1.00 78.12 96 TRP A O 1
ATOM 690 N N . SER A 1 97 ? 10.945 -0.207 -9.072 1.00 74.88 97 SER A N 1
ATOM 691 C CA . SER A 1 97 ? 10.067 -1.074 -8.277 1.00 74.88 97 SER A CA 1
ATOM 692 C C . SER A 1 97 ? 9.983 -0.608 -6.819 1.00 74.88 97 SER A C 1
ATOM 694 O O . SER A 1 97 ? 8.892 -0.555 -6.243 1.00 74.88 97 SER A O 1
ATOM 696 N N . ARG A 1 98 ? 11.100 -0.147 -6.236 1.00 79.38 98 ARG A N 1
ATOM 697 C CA . ARG A 1 98 ? 11.107 0.469 -4.898 1.00 79.38 98 ARG A CA 1
ATOM 698 C C . ARG A 1 98 ? 10.292 1.758 -4.849 1.00 79.38 98 ARG A C 1
ATOM 700 O O . ARG A 1 98 ? 9.602 2.001 -3.856 1.00 79.38 98 ARG A O 1
ATOM 707 N N . TRP A 1 99 ? 10.357 2.582 -5.890 1.00 80.56 99 TRP A N 1
ATOM 708 C CA . TRP A 1 99 ? 9.583 3.819 -5.978 1.00 80.56 99 TRP A CA 1
ATOM 709 C C . TRP A 1 99 ? 8.075 3.555 -6.087 1.00 80.56 99 TRP A C 1
ATOM 711 O O . TRP A 1 99 ? 7.292 4.155 -5.345 1.00 80.56 99 TRP A O 1
ATOM 721 N N . LEU A 1 100 ? 7.666 2.591 -6.916 1.00 76.75 100 LEU A N 1
ATOM 722 C CA . LEU A 1 100 ? 6.274 2.137 -7.005 1.00 76.75 100 LEU A CA 1
ATOM 723 C C . LEU A 1 100 ? 5.770 1.597 -5.671 1.00 76.75 100 LEU A C 1
ATOM 725 O O . LEU A 1 100 ? 4.674 1.945 -5.235 1.00 76.75 100 LEU A O 1
ATOM 729 N N . TRP A 1 101 ? 6.586 0.803 -4.977 1.00 78.00 101 TRP A N 1
ATOM 730 C CA . TRP A 1 101 ? 6.214 0.288 -3.665 1.00 78.00 101 TRP A CA 1
ATOM 731 C C . TRP A 1 101 ? 6.037 1.404 -2.629 1.00 78.00 101 TRP A C 1
ATOM 733 O O . TRP A 1 101 ? 5.087 1.373 -1.848 1.00 78.00 101 TRP A O 1
ATOM 743 N N . ARG A 1 102 ? 6.884 2.443 -2.652 1.00 81.12 102 ARG A N 1
ATOM 744 C CA . ARG A 1 102 ? 6.694 3.639 -1.811 1.00 81.12 102 ARG A CA 1
ATOM 745 C C . ARG A 1 102 ? 5.375 4.347 -2.119 1.00 81.12 102 ARG A C 1
ATOM 747 O O . ARG A 1 102 ? 4.632 4.649 -1.189 1.00 81.12 102 ARG A O 1
ATOM 754 N N . ARG A 1 103 ? 5.048 4.567 -3.397 1.00 80.44 103 ARG A N 1
ATOM 755 C CA . ARG A 1 103 ? 3.764 5.174 -3.797 1.00 80.44 103 ARG A CA 1
ATOM 756 C C . ARG A 1 103 ? 2.565 4.336 -3.365 1.00 80.44 103 ARG A C 1
ATOM 758 O O . ARG A 1 103 ? 1.606 4.884 -2.825 1.00 80.44 103 ARG A O 1
ATOM 765 N N . ALA A 1 104 ? 2.639 3.021 -3.554 1.00 78.12 104 ALA A N 1
ATOM 766 C CA . ALA A 1 104 ? 1.606 2.097 -3.110 1.00 78.12 104 ALA A CA 1
ATOM 767 C C . ALA A 1 104 ? 1.410 2.178 -1.590 1.00 78.12 104 ALA A C 1
ATOM 769 O O . ALA A 1 104 ? 0.278 2.274 -1.131 1.00 78.12 104 ALA A O 1
ATOM 770 N N . ARG A 1 105 ? 2.493 2.236 -0.803 1.00 80.81 105 ARG A N 1
ATOM 771 C CA . ARG A 1 105 ? 2.394 2.428 0.653 1.00 80.81 105 ARG A CA 1
ATOM 772 C C . ARG A 1 105 ? 1.712 3.737 1.018 1.00 80.81 105 ARG A C 1
ATOM 774 O O . ARG A 1 105 ? 0.818 3.705 1.843 1.00 80.81 105 ARG A O 1
ATOM 781 N N . ILE A 1 106 ? 2.067 4.857 0.388 1.00 82.38 106 ILE A N 1
ATOM 782 C CA . ILE A 1 106 ? 1.435 6.158 0.673 1.00 82.38 106 ILE A CA 1
ATOM 783 C C . ILE A 1 106 ? -0.077 6.099 0.412 1.00 82.38 106 ILE A C 1
ATOM 785 O O . ILE A 1 106 ? -0.863 6.488 1.272 1.00 82.38 106 ILE A O 1
ATOM 789 N N . ARG A 1 107 ? -0.492 5.556 -0.739 1.00 81.56 107 ARG A N 1
ATOM 790 C CA . ARG A 1 107 ? -1.913 5.375 -1.082 1.00 81.56 107 ARG A CA 1
ATOM 791 C C . ARG A 1 107 ? -2.620 4.424 -0.114 1.00 81.56 107 ARG A C 1
ATOM 793 O O . ARG A 1 107 ? -3.739 4.702 0.301 1.00 81.56 107 ARG A O 1
ATOM 800 N N . ALA A 1 108 ? -1.968 3.325 0.260 1.00 81.50 108 ALA A N 1
ATOM 801 C CA . ALA A 1 108 ? -2.507 2.355 1.204 1.00 81.50 108 ALA A CA 1
ATOM 802 C C . ALA A 1 108 ? -2.672 2.957 2.607 1.00 81.50 108 ALA A C 1
ATOM 804 O O . ALA A 1 108 ? -3.695 2.723 3.237 1.00 81.50 108 ALA A O 1
ATOM 805 N N . THR A 1 109 ? -1.717 3.767 3.072 1.00 84.38 109 THR A N 1
ATOM 806 C CA . THR A 1 109 ? -1.828 4.511 4.333 1.00 84.38 109 THR A CA 1
ATOM 807 C C . THR A 1 109 ? -2.969 5.522 4.271 1.00 84.38 109 THR A C 1
ATOM 809 O O . THR A 1 109 ? -3.802 5.549 5.168 1.00 84.38 109 THR A O 1
ATOM 812 N N . ALA A 1 110 ? -3.055 6.311 3.196 1.00 84.56 110 ALA A N 1
ATOM 813 C CA . ALA A 1 110 ? -4.129 7.288 3.023 1.00 84.56 110 ALA A CA 1
ATOM 814 C C . ALA A 1 110 ? -5.514 6.619 3.019 1.00 84.56 110 ALA A C 1
ATOM 816 O O . ALA A 1 110 ? -6.426 7.079 3.700 1.00 84.56 110 ALA A O 1
ATOM 817 N N . ALA A 1 111 ? -5.659 5.491 2.319 1.00 83.25 111 ALA A N 1
ATOM 818 C CA . ALA A 1 111 ? -6.896 4.717 2.312 1.00 83.25 111 ALA A CA 1
ATOM 819 C C . ALA A 1 111 ? -7.185 4.054 3.673 1.00 83.25 111 ALA A C 1
ATOM 821 O O . ALA A 1 111 ? -8.334 4.028 4.100 1.00 83.25 111 ALA A O 1
ATOM 822 N N . ALA A 1 112 ? -6.160 3.567 4.379 1.00 84.50 112 ALA A N 1
ATOM 823 C CA . ALA A 1 112 ? -6.310 2.963 5.702 1.00 84.50 112 ALA A CA 1
ATOM 824 C C . ALA A 1 112 ? -6.701 3.972 6.794 1.00 84.50 112 ALA A C 1
ATOM 826 O O . ALA A 1 112 ? -7.316 3.562 7.768 1.00 84.50 112 ALA A O 1
ATOM 827 N N . LEU A 1 113 ? -6.352 5.256 6.644 1.00 87.00 113 LEU A N 1
ATOM 828 C CA . LEU A 1 113 ? -6.685 6.329 7.596 1.00 87.00 113 LEU A CA 1
ATOM 829 C C . LEU A 1 113 ? -7.904 7.171 7.172 1.00 87.00 113 LEU A C 1
ATOM 831 O O . LEU A 1 113 ? -8.437 7.952 7.972 1.00 87.00 113 LEU A O 1
ATOM 835 N N . GLY A 1 114 ? -8.360 7.013 5.926 1.00 83.25 114 GLY A N 1
ATOM 836 C CA . GLY A 1 114 ? -9.459 7.780 5.337 1.00 83.25 114 GLY A CA 1
ATOM 837 C C . GLY A 1 114 ? -10.847 7.412 5.865 1.00 83.25 114 GLY A C 1
ATOM 838 O O . GLY A 1 114 ? -11.741 8.249 5.839 1.00 83.25 114 GLY A O 1
ATOM 839 N N . GLY A 1 115 ? -11.036 6.196 6.384 1.00 85.44 115 GLY A N 1
ATOM 840 C CA . GLY A 1 115 ? -12.297 5.773 6.996 1.00 85.44 115 GLY A CA 1
ATOM 841 C C . GLY A 1 115 ? -12.381 4.265 7.238 1.00 85.44 115 GLY A C 1
ATOM 842 O O . GLY A 1 115 ? -11.685 3.484 6.586 1.00 85.44 115 GLY A O 1
ATOM 843 N N . LEU A 1 116 ? -13.280 3.857 8.143 1.00 86.25 116 LEU A N 1
ATOM 844 C CA . LEU A 1 116 ? -13.463 2.459 8.551 1.00 86.25 116 LEU A CA 1
ATOM 845 C C . LEU A 1 116 ? -13.740 1.541 7.351 1.00 86.25 116 LEU A C 1
ATOM 847 O O . LEU A 1 116 ? -13.119 0.490 7.219 1.00 86.25 116 LEU A O 1
ATOM 851 N N . ALA A 1 117 ? -14.626 1.945 6.437 1.00 84.50 117 ALA A N 1
ATOM 852 C CA . ALA A 1 117 ? -14.986 1.128 5.276 1.00 84.50 117 ALA A CA 1
ATOM 853 C C . ALA A 1 117 ? -13.777 0.819 4.369 1.00 84.50 117 ALA A C 1
ATOM 855 O O . ALA A 1 117 ? -13.585 -0.325 3.949 1.00 84.50 117 ALA A O 1
ATOM 856 N N . ALA A 1 118 ? -12.927 1.818 4.105 1.00 83.69 118 ALA A N 1
ATOM 857 C CA . ALA A 1 118 ? -11.721 1.656 3.294 1.00 83.69 118 ALA A CA 1
ATOM 858 C C . ALA A 1 118 ? -10.662 0.804 4.015 1.00 83.69 118 ALA A C 1
ATOM 860 O O . ALA A 1 118 ? -10.044 -0.073 3.402 1.00 83.69 118 ALA A O 1
ATOM 861 N N . PHE A 1 119 ? -10.511 0.999 5.327 1.00 86.81 119 PHE A N 1
ATOM 862 C CA . PHE A 1 119 ? -9.658 0.169 6.171 1.00 86.81 119 PHE A CA 1
ATOM 863 C C . PHE A 1 119 ? -10.097 -1.301 6.167 1.00 86.81 119 PHE A C 1
ATOM 865 O O . PHE A 1 119 ? -9.285 -2.183 5.893 1.00 86.81 119 PHE A O 1
ATOM 872 N N . VAL A 1 120 ? -11.383 -1.583 6.394 1.00 85.62 120 VAL A N 1
ATOM 873 C CA . VAL A 1 120 ? -11.928 -2.950 6.405 1.00 85.62 120 VAL A CA 1
ATOM 874 C C . VAL A 1 120 ? -11.772 -3.613 5.037 1.00 85.62 120 VAL A C 1
ATOM 876 O O . VAL A 1 120 ? -11.424 -4.793 4.965 1.00 85.62 120 VAL A O 1
ATOM 879 N N . ALA A 1 121 ? -11.966 -2.870 3.944 1.00 83.69 121 ALA A N 1
ATOM 880 C CA . ALA A 1 121 ? -11.726 -3.378 2.595 1.00 83.69 121 ALA A CA 1
ATOM 881 C C . ALA A 1 121 ? -10.251 -3.772 2.378 1.00 83.69 121 ALA A C 1
ATOM 883 O O . ALA A 1 121 ? -9.970 -4.845 1.839 1.00 83.69 121 ALA A O 1
ATOM 884 N N . LEU A 1 122 ? -9.304 -2.950 2.845 1.00 82.44 122 LEU A N 1
ATOM 885 C CA . LEU A 1 122 ? -7.870 -3.265 2.809 1.00 82.44 122 LEU A CA 1
ATOM 886 C C . LEU A 1 122 ? -7.511 -4.460 3.702 1.00 82.44 122 LEU A C 1
ATOM 888 O O . LEU A 1 122 ? -6.715 -5.311 3.291 1.00 82.44 122 LEU A O 1
ATOM 892 N N . TRP A 1 123 ? -8.108 -4.539 4.895 1.00 85.94 123 TRP A N 1
ATOM 893 C CA . TRP A 1 123 ? -7.903 -5.626 5.851 1.00 85.94 123 TRP A CA 1
ATOM 894 C C . TRP A 1 123 ? -8.360 -6.962 5.268 1.00 85.94 123 TRP A C 1
ATOM 896 O O . TRP A 1 123 ? -7.577 -7.904 5.171 1.00 85.94 123 TRP A O 1
ATOM 906 N N . ARG A 1 124 ? -9.598 -7.038 4.769 1.00 84.00 124 ARG A N 1
ATOM 907 C CA . ARG A 1 124 ? -10.151 -8.260 4.156 1.00 84.00 124 ARG A CA 1
ATOM 908 C C . ARG A 1 124 ? -9.324 -8.757 2.974 1.00 84.00 124 ARG A C 1
ATOM 910 O O . ARG A 1 124 ? -9.268 -9.955 2.724 1.00 84.00 124 ARG A O 1
ATOM 917 N N . ARG A 1 125 ? -8.649 -7.850 2.267 1.00 79.69 125 ARG A N 1
ATOM 918 C CA . ARG A 1 125 ? -7.767 -8.193 1.149 1.00 79.69 125 ARG A CA 1
ATOM 919 C C . ARG A 1 125 ? -6.403 -8.745 1.585 1.00 79.69 125 ARG A C 1
ATOM 921 O O . ARG A 1 125 ? -5.663 -9.251 0.749 1.00 79.69 125 ARG A O 1
ATOM 928 N N . GLY A 1 126 ? -6.029 -8.627 2.859 1.00 79.88 126 GLY A N 1
ATOM 929 C CA . GLY A 1 126 ? -4.719 -9.065 3.351 1.00 79.88 126 GLY A CA 1
ATOM 930 C C . GLY A 1 126 ? -3.559 -8.140 2.978 1.00 79.88 126 GLY A C 1
ATOM 931 O O . GLY A 1 126 ? -2.395 -8.531 3.075 1.00 79.88 126 GLY A O 1
ATOM 932 N N . GLY A 1 127 ? -3.859 -6.927 2.503 1.00 73.31 127 GLY A N 1
ATOM 933 C CA . GLY A 1 127 ? -2.842 -5.975 2.051 1.00 73.31 127 GLY A CA 1
ATOM 934 C C . GLY A 1 127 ? -2.131 -5.251 3.192 1.00 73.31 127 GLY A C 1
ATOM 935 O O . GLY A 1 127 ? -1.016 -4.761 3.007 1.00 73.31 127 GLY A O 1
ATOM 936 N N . ILE A 1 128 ? -2.752 -5.207 4.369 1.00 83.50 128 ILE A N 1
ATOM 937 C CA . ILE A 1 128 ? -2.279 -4.460 5.535 1.00 83.50 128 ILE A CA 1
ATOM 938 C C . ILE A 1 128 ? -2.176 -5.362 6.769 1.00 83.50 128 ILE A C 1
ATOM 940 O O . ILE A 1 128 ? -2.806 -6.412 6.846 1.00 83.50 128 ILE A O 1
ATOM 944 N N . GLY A 1 129 ? -1.370 -4.952 7.738 1.00 86.31 129 GLY A N 1
ATOM 945 C CA . GLY A 1 129 ? -1.290 -5.549 9.065 1.00 86.31 129 GLY A CA 1
ATOM 946 C C . GLY A 1 129 ? -1.019 -4.472 10.106 1.00 86.31 129 GLY A C 1
ATOM 947 O O . GLY A 1 129 ? -0.498 -3.405 9.782 1.00 86.31 129 GLY A O 1
ATOM 948 N N . LEU A 1 130 ? -1.353 -4.749 11.356 1.00 87.69 130 LEU A N 1
ATOM 949 C CA . LEU A 1 130 ? -1.120 -3.864 12.489 1.00 87.69 130 LEU A CA 1
ATOM 950 C C . LEU A 1 130 ? 0.086 -4.332 13.290 1.00 87.69 130 LEU A C 1
ATOM 952 O O . LEU A 1 130 ? 0.329 -5.529 13.433 1.00 87.69 130 LEU A O 1
ATOM 956 N N . ARG A 1 131 ? 0.836 -3.381 13.832 1.00 87.31 131 ARG A N 1
ATOM 957 C CA . ARG A 1 131 ? 1.910 -3.643 14.785 1.00 87.31 131 ARG A CA 1
ATOM 958 C C . ARG A 1 131 ? 1.870 -2.613 15.903 1.00 87.31 131 ARG A C 1
ATOM 960 O O . ARG A 1 131 ? 1.908 -1.423 15.610 1.00 87.31 131 ARG A O 1
ATOM 967 N N . CYS A 1 132 ? 1.854 -3.079 17.144 1.00 85.19 132 CYS A N 1
ATOM 968 C CA . CYS A 1 132 ? 1.908 -2.270 18.360 1.00 85.19 132 CYS A CA 1
ATOM 969 C C . CYS A 1 132 ? 2.977 -2.890 19.269 1.00 85.19 132 CYS A C 1
ATOM 971 O O . CYS A 1 132 ? 2.831 -4.034 19.697 1.00 85.19 132 CYS A O 1
ATOM 973 N N . GLY A 1 133 ? 4.104 -2.201 19.473 1.00 83.25 133 GLY A N 1
ATOM 974 C CA . GLY A 1 133 ? 5.270 -2.785 20.148 1.00 83.25 133 GLY A CA 1
ATOM 975 C C . GLY A 1 133 ? 5.746 -4.095 19.495 1.00 83.25 133 GLY A C 1
ATOM 976 O O . GLY A 1 133 ? 6.101 -4.122 18.313 1.00 83.25 133 GLY A O 1
ATOM 977 N N . THR A 1 134 ? 5.751 -5.185 20.269 1.00 82.06 134 THR A N 1
ATOM 978 C CA . THR A 1 134 ? 6.091 -6.546 19.810 1.00 82.06 134 THR A CA 1
ATOM 979 C C . THR A 1 134 ? 4.896 -7.301 19.221 1.00 82.06 134 THR A C 1
ATOM 981 O O . THR A 1 134 ? 5.084 -8.282 18.499 1.00 82.06 134 THR A O 1
ATOM 984 N N . ALA A 1 135 ? 3.670 -6.844 19.482 1.00 83.81 135 ALA A N 1
ATOM 985 C CA . ALA A 1 135 ? 2.461 -7.487 19.001 1.00 83.81 135 ALA A CA 1
ATOM 986 C C . ALA A 1 135 ? 2.227 -7.142 17.526 1.00 83.81 135 ALA A C 1
ATOM 988 O O . ALA A 1 135 ? 2.280 -5.981 17.110 1.00 83.81 135 ALA A O 1
ATOM 989 N N . THR A 1 136 ? 1.949 -8.164 16.721 1.00 85.00 136 THR A N 1
ATOM 990 C CA . THR A 1 136 ? 1.643 -8.019 15.295 1.00 85.00 136 THR A CA 1
ATOM 991 C C . THR A 1 136 ? 0.360 -8.752 14.958 1.00 85.00 136 THR A C 1
ATOM 993 O O . THR A 1 136 ? 0.163 -9.892 15.369 1.00 85.00 136 THR A O 1
ATOM 996 N N . SER A 1 137 ? -0.484 -8.104 14.162 1.00 84.94 137 SER A N 1
ATOM 997 C CA . SER A 1 137 ? -1.680 -8.702 13.595 1.00 84.94 137 SER A CA 1
ATOM 998 C C . SER A 1 137 ? -1.666 -8.586 12.085 1.00 84.94 137 SER A C 1
ATOM 1000 O O . SER A 1 137 ? -1.539 -7.499 11.524 1.00 84.94 137 SER A O 1
ATOM 1002 N N . LEU A 1 138 ? -1.750 -9.730 11.416 1.00 82.50 138 LEU A N 1
ATOM 1003 C CA . LEU A 1 138 ? -1.662 -9.818 9.966 1.00 82.50 138 LEU A CA 1
ATOM 1004 C C . LEU A 1 138 ? -3.033 -10.134 9.389 1.00 82.50 138 LEU A C 1
ATOM 1006 O O . LEU A 1 138 ? -3.626 -11.177 9.676 1.00 82.50 138 LEU A O 1
ATOM 1010 N N . ALA A 1 139 ? -3.498 -9.258 8.508 1.00 82.31 139 ALA A N 1
ATOM 1011 C CA . ALA A 1 139 ? -4.686 -9.535 7.735 1.00 82.31 139 ALA A CA 1
ATOM 1012 C C . ALA A 1 139 ? -4.397 -10.596 6.644 1.00 82.31 139 ALA A C 1
ATOM 1014 O O . ALA A 1 139 ? -3.248 -10.752 6.207 1.00 82.31 139 ALA A O 1
ATOM 1015 N N . PRO A 1 140 ? -5.418 -11.334 6.172 1.00 74.50 140 PRO A N 1
ATOM 1016 C CA . PRO A 1 140 ? -6.802 -11.336 6.654 1.00 74.50 140 PRO A CA 1
ATOM 1017 C C . PRO A 1 140 ? -7.039 -12.318 7.818 1.00 74.50 140 PRO A C 1
ATOM 1019 O O . PRO A 1 140 ? -8.174 -12.502 8.237 1.00 74.50 140 PRO A O 1
ATOM 1022 N N . PHE A 1 141 ? -5.992 -12.983 8.312 1.00 73.94 141 PHE A N 1
ATOM 1023 C CA . PHE A 1 141 ? -6.114 -14.146 9.195 1.00 73.94 141 PHE A CA 1
ATOM 1024 C C . PHE A 1 141 ? -6.509 -13.807 10.632 1.00 73.94 141 PHE A C 1
ATOM 1026 O O . PHE A 1 141 ? -7.042 -14.661 11.332 1.00 73.94 141 PHE A O 1
ATOM 1033 N N . GLN A 1 142 ? -6.227 -12.586 11.081 1.00 80.69 142 GLN A N 1
ATOM 1034 C CA . GLN A 1 142 ? -6.528 -12.148 12.439 1.00 80.69 142 GLN A CA 1
ATOM 1035 C C . GLN A 1 142 ? -7.578 -11.037 12.454 1.00 80.69 142 GLN A C 1
ATOM 1037 O O . GLN A 1 142 ? -7.625 -10.188 11.558 1.00 80.69 142 GLN A O 1
ATOM 1042 N N . ASP A 1 143 ? -8.413 -11.045 13.494 1.00 85.62 143 ASP A N 1
ATOM 1043 C CA . ASP A 1 143 ? -9.404 -9.998 13.716 1.00 85.62 143 ASP A CA 1
ATOM 1044 C C . ASP A 1 143 ? -8.730 -8.746 14.286 1.00 85.62 143 ASP A C 1
ATOM 1046 O O . ASP A 1 143 ? -8.224 -8.733 15.414 1.00 85.62 143 ASP A O 1
ATOM 1050 N N . TRP A 1 144 ? -8.736 -7.676 13.494 1.00 87.06 144 TRP A N 1
ATOM 1051 C CA . TRP A 1 144 ? -8.180 -6.391 13.899 1.00 87.06 144 TRP A CA 1
ATOM 1052 C C . TRP A 1 144 ? -8.898 -5.827 15.126 1.00 87.06 144 TRP A C 1
ATOM 1054 O O . TRP A 1 144 ? -8.257 -5.171 15.942 1.00 87.06 144 TRP A O 1
ATOM 1064 N N . ARG A 1 145 ? -10.199 -6.102 15.298 1.00 88.56 145 ARG A N 1
ATOM 1065 C CA . ARG A 1 145 ? -10.976 -5.591 16.438 1.00 88.56 145 ARG A CA 1
ATOM 1066 C C . ARG A 1 145 ? -10.444 -6.151 17.741 1.00 88.56 145 ARG A C 1
ATOM 1068 O O . ARG A 1 145 ? -10.216 -5.412 18.695 1.00 88.56 145 ARG A O 1
ATOM 1075 N N . HIS A 1 146 ? -10.212 -7.460 17.756 1.00 85.94 146 HIS A N 1
ATOM 1076 C CA . HIS A 1 146 ? -9.640 -8.154 18.897 1.00 85.94 146 HIS A CA 1
ATOM 1077 C C . HIS A 1 146 ? -8.234 -7.630 19.213 1.00 85.94 146 HIS A C 1
ATOM 1079 O O . HIS A 1 146 ? -7.934 -7.343 20.369 1.00 85.94 146 HIS A O 1
ATOM 1085 N N . PHE A 1 147 ? -7.401 -7.411 18.189 1.00 86.88 147 PHE A N 1
ATOM 1086 C CA . PHE A 1 147 ? -6.073 -6.821 18.368 1.00 86.88 147 PHE A CA 1
ATOM 1087 C C . PHE A 1 147 ? -6.130 -5.420 18.992 1.00 86.88 147 PHE A C 1
ATOM 1089 O O . PHE A 1 147 ? -5.415 -5.149 19.954 1.00 86.88 147 PHE A O 1
ATOM 1096 N N . VAL A 1 148 ? -7.002 -4.542 18.484 1.00 85.75 148 VAL A N 1
ATOM 1097 C CA . VAL A 1 148 ? -7.182 -3.182 19.019 1.00 85.75 148 VAL A CA 1
ATOM 1098 C C . VAL A 1 148 ? -7.641 -3.231 20.472 1.00 85.75 148 VAL A C 1
ATOM 1100 O O . VAL A 1 148 ? -7.076 -2.530 21.305 1.00 85.75 148 VAL A O 1
ATOM 1103 N N . ARG A 1 149 ? -8.610 -4.091 20.806 1.00 86.50 149 ARG A N 1
ATOM 1104 C CA . ARG A 1 149 ? -9.075 -4.252 22.191 1.00 86.50 149 ARG A CA 1
ATOM 1105 C C . ARG A 1 149 ? -7.959 -4.712 23.124 1.00 86.50 149 ARG A C 1
ATOM 1107 O O . ARG A 1 149 ? -7.842 -4.177 24.209 1.00 86.50 149 ARG A O 1
ATOM 1114 N N . GLN A 1 150 ? -7.119 -5.652 22.702 1.00 84.81 150 GLN A N 1
ATOM 1115 C CA . GLN A 1 150 ? -6.057 -6.176 23.564 1.00 84.81 150 GLN A CA 1
ATOM 1116 C C . GLN A 1 150 ? -4.858 -5.241 23.728 1.00 84.81 150 GLN A C 1
ATOM 1118 O O . GLN A 1 150 ? -4.199 -5.284 24.759 1.00 84.81 150 GLN A O 1
ATOM 1123 N N . GLN A 1 151 ? -4.524 -4.461 22.698 1.00 83.75 151 GLN A N 1
ATOM 1124 C CA . GLN A 1 151 ? -3.275 -3.690 22.667 1.00 83.75 151 GLN A CA 1
ATOM 1125 C C . GLN A 1 151 ? -3.478 -2.189 22.895 1.00 83.75 151 GLN A C 1
ATOM 1127 O O . GLN A 1 151 ? -2.542 -1.512 23.302 1.00 83.75 151 GLN A O 1
ATOM 1132 N N . LEU A 1 152 ? -4.674 -1.658 22.620 1.00 78.25 152 LEU A N 1
ATOM 1133 C CA . LEU A 1 152 ? -4.969 -0.217 22.661 1.00 78.25 152 LEU A CA 1
ATOM 1134 C C . LEU A 1 152 ? -6.103 0.149 23.634 1.00 78.25 152 LEU A C 1
ATOM 1136 O O . LEU A 1 152 ? -6.360 1.333 23.852 1.00 78.25 152 LEU A O 1
ATOM 1140 N N . LEU A 1 153 ? -6.792 -0.840 24.210 1.00 68.94 153 LEU A N 1
ATOM 1141 C CA . LEU A 1 153 ? -7.750 -0.663 25.303 1.00 68.94 153 LEU A CA 1
ATOM 1142 C C . LEU A 1 153 ? -7.328 -1.524 26.508 1.00 68.94 153 LEU A C 1
ATOM 1144 O O . LEU A 1 153 ? -7.923 -2.580 26.719 1.00 68.94 153 LEU A O 1
ATOM 1148 N N . PRO A 1 154 ? -6.284 -1.130 27.259 1.00 53.28 154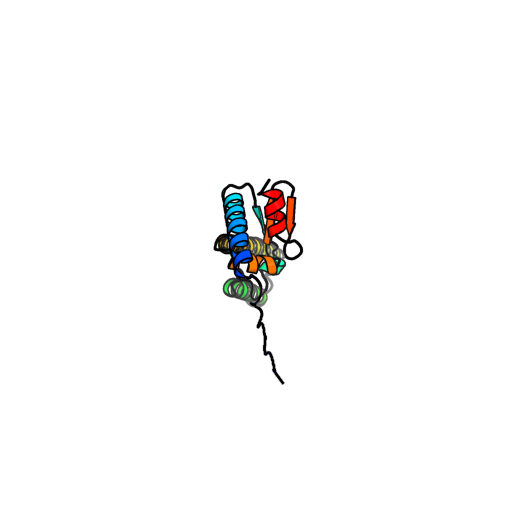 PRO A N 1
ATOM 1149 C CA . PRO A 1 154 ? -6.042 -1.713 28.575 1.00 53.28 154 PRO A CA 1
ATOM 1150 C C . PRO A 1 154 ? -7.206 -1.441 29.539 1.00 53.28 154 PRO A C 1
ATOM 1152 O O . PRO A 1 154 ? -7.868 -0.382 29.399 1.00 53.28 154 PRO A O 1
#

pLDDT: mean 74.43, std 12.68, range [39.91, 90.06]